Protein AF-A0A552DDY3-F1 (afdb_monomer_lite)

Organism: NCBI:txid2486256

Foldseek 3Di:
DKDWAWEAPADPDFDKDQQVVGHPIWIWIDDPNDIFIPVFWQWDSRFKIWGWDDDPPWIWIFIEGPARGPPRASIKGDDPPWIKGHHYPRDQWMDIVPDIDGDTHTYDHPPPPDPPPPPPPPDDDDDDDDDDDDDDDDDD

Structure (mmCIF, N/CA/C/O backbone):
data_AF-A0A552DDY3-F1
#
_entry.id   AF-A0A552DDY3-F1
#
loop_
_atom_site.group_PDB
_atom_site.id
_atom_site.type_symbol
_atom_site.label_atom_id
_atom_site.label_alt_id
_atom_site.label_comp_id
_atom_site.label_asym_id
_atom_site.label_entity_id
_atom_site.label_seq_id
_atom_site.pdbx_PDB_ins_code
_atom_site.Cartn_x
_atom_site.Cartn_y
_atom_site.Cartn_z
_atom_site.occupancy
_atom_site.B_iso_or_equiv
_atom_site.auth_seq_id
_atom_site.auth_comp_id
_atom_site.auth_asym_id
_atom_site.auth_atom_id
_atom_site.pdbx_PDB_model_num
ATOM 1 N N . MET A 1 1 ? -1.407 13.987 -10.206 1.00 71.56 1 MET A N 1
ATOM 2 C CA . MET A 1 1 ? -1.547 13.266 -8.923 1.00 71.56 1 MET A CA 1
ATOM 3 C C . MET A 1 1 ? -1.923 11.832 -9.246 1.00 71.56 1 MET A C 1
ATOM 5 O O . MET A 1 1 ? -2.709 11.654 -10.167 1.00 71.56 1 MET A O 1
ATOM 9 N N . GLY A 1 2 ? -1.322 10.839 -8.590 1.00 79.69 2 GLY A N 1
ATOM 10 C CA . GLY A 1 2 ? -1.796 9.454 -8.673 1.00 79.69 2 GLY A CA 1
ATOM 11 C C . GLY A 1 2 ? -3.022 9.249 -7.783 1.00 79.69 2 GLY A C 1
ATOM 12 O O . GLY A 1 2 ? -3.241 10.027 -6.854 1.00 79.69 2 GLY A O 1
ATOM 13 N N . THR A 1 3 ? -3.821 8.235 -8.082 1.00 83.94 3 THR A N 1
ATOM 14 C CA . THR A 1 3 ? -5.040 7.891 -7.338 1.00 83.94 3 THR A CA 1
ATOM 15 C C . THR A 1 3 ? -5.065 6.398 -7.067 1.00 83.94 3 THR A C 1
ATOM 17 O O . THR A 1 3 ? -4.542 5.618 -7.856 1.00 83.94 3 THR A O 1
ATOM 20 N N . GLY A 1 4 ? -5.665 5.976 -5.960 1.00 85.56 4 GLY A N 1
ATOM 21 C CA . GLY A 1 4 ? -5.734 4.560 -5.638 1.00 85.56 4 GLY A CA 1
ATOM 22 C C . GLY A 1 4 ? -6.595 4.250 -4.430 1.00 85.56 4 GLY A C 1
ATOM 23 O O . GLY A 1 4 ? -7.109 5.152 -3.770 1.00 85.56 4 GLY A O 1
ATOM 24 N N . THR A 1 5 ? -6.723 2.961 -4.162 1.00 87.69 5 THR A N 1
ATOM 25 C CA . THR A 1 5 ? -7.493 2.375 -3.072 1.00 87.69 5 THR A CA 1
ATOM 26 C C . THR A 1 5 ? -6.625 1.392 -2.301 1.00 87.69 5 THR A C 1
ATOM 28 O O . THR A 1 5 ? -5.780 0.700 -2.873 1.00 87.69 5 THR A O 1
ATOM 31 N N . PHE A 1 6 ? -6.862 1.318 -0.996 1.00 90.62 6 PHE A N 1
ATOM 32 C CA . PHE A 1 6 ? -6.376 0.239 -0.150 1.00 90.62 6 PHE A CA 1
ATOM 33 C C . PHE A 1 6 ? -7.541 -0.249 0.700 1.00 90.62 6 PHE A C 1
ATOM 35 O O . PHE A 1 6 ? -8.168 0.545 1.401 1.00 90.62 6 PHE A O 1
ATOM 42 N N . SER A 1 7 ? -7.848 -1.535 0.615 1.00 90.25 7 SER A N 1
ATOM 43 C CA . SER A 1 7 ? -8.946 -2.160 1.347 1.00 90.25 7 SER A CA 1
ATOM 44 C C . SER A 1 7 ? -8.468 -3.421 2.047 1.00 90.25 7 SER A C 1
ATOM 46 O O . SER A 1 7 ? -7.407 -3.944 1.718 1.00 90.25 7 SER A O 1
ATOM 48 N N . PHE A 1 8 ? -9.219 -3.854 3.049 1.00 92.50 8 PHE A N 1
ATOM 49 C CA . PHE A 1 8 ? -9.041 -5.095 3.794 1.00 92.50 8 PHE A CA 1
ATOM 50 C C . PHE A 1 8 ? -10.360 -5.397 4.512 1.00 92.50 8 PHE A C 1
ATOM 52 O O . PHE A 1 8 ? -11.186 -4.500 4.713 1.00 92.50 8 PHE A O 1
ATOM 59 N N . ASP A 1 9 ? -10.551 -6.648 4.911 1.00 89.56 9 ASP A N 1
ATOM 60 C CA . ASP A 1 9 ? -11.747 -7.067 5.630 1.00 89.56 9 ASP A CA 1
ATOM 61 C C . ASP A 1 9 ? -11.674 -6.701 7.117 1.00 89.56 9 ASP A C 1
ATOM 63 O O . ASP A 1 9 ? -10.644 -6.854 7.779 1.00 89.56 9 ASP A O 1
ATOM 67 N N . GLY A 1 10 ? -12.817 -6.269 7.657 1.00 87.12 10 GLY A N 1
ATOM 68 C CA . GLY A 1 10 ? -12.950 -5.848 9.051 1.00 87.12 10 GLY A CA 1
ATOM 69 C C . GLY A 1 10 ? -12.385 -4.452 9.329 1.00 87.12 10 GLY A C 1
ATOM 70 O O . GLY A 1 10 ? -12.021 -3.706 8.424 1.00 87.12 10 GLY A O 1
ATOM 71 N N . ASP A 1 11 ? -12.353 -4.077 10.608 1.00 85.94 11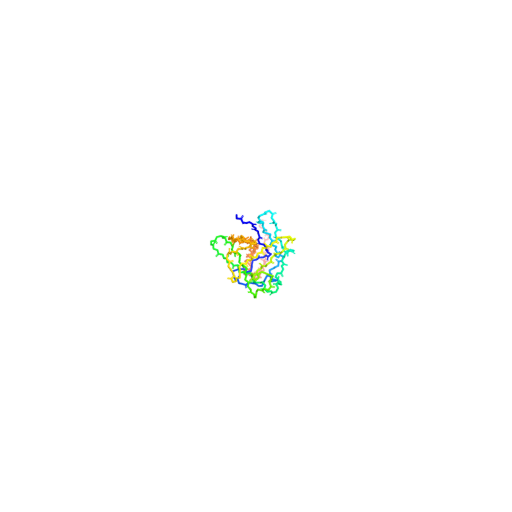 ASP A N 1
ATOM 72 C CA . ASP A 1 11 ? -11.696 -2.855 11.075 1.00 85.94 11 ASP A CA 1
ATOM 73 C C . ASP A 1 11 ? -10.824 -3.190 12.298 1.00 85.94 11 ASP A C 1
ATOM 75 O O . ASP A 1 11 ? -11.365 -3.468 13.372 1.00 85.94 11 ASP A O 1
ATOM 79 N N . PRO A 1 12 ? -9.485 -3.189 12.165 1.00 88.69 12 PRO A N 1
ATOM 80 C CA . PRO A 1 12 ? -8.582 -3.459 13.279 1.00 88.69 12 PRO A CA 1
ATOM 81 C C . PRO A 1 12 ? -8.413 -2.248 14.219 1.00 88.69 12 PRO A C 1
ATOM 83 O O . PRO A 1 12 ? -7.727 -2.349 15.235 1.00 88.69 12 PRO A O 1
ATOM 86 N N . GLY A 1 13 ? -9.019 -1.099 13.907 1.00 90.75 13 GLY A N 1
ATOM 87 C CA . GLY A 1 13 ? -8.895 0.148 14.655 1.00 90.75 13 GLY A CA 1
ATOM 88 C C . GLY A 1 13 ? -7.745 1.037 14.175 1.00 90.75 13 GLY A C 1
ATOM 89 O O . GLY A 1 13 ? -7.255 0.925 13.052 1.00 90.75 13 GLY A O 1
ATOM 90 N N . ASN A 1 14 ? -7.361 2.014 14.998 1.00 94.00 14 ASN A N 1
ATOM 91 C CA . ASN A 1 14 ? -6.151 2.813 14.774 1.00 94.00 14 ASN A CA 1
ATOM 92 C C . ASN A 1 14 ? -4.929 2.039 15.273 1.00 94.00 14 ASN A C 1
ATOM 94 O O . ASN A 1 14 ? -4.978 1.465 16.360 1.00 94.00 14 ASN A O 1
ATOM 98 N N . GLY A 1 15 ? -3.820 2.091 14.541 1.00 95.12 15 GLY A N 1
ATOM 99 C CA . GLY A 1 15 ? -2.577 1.453 14.965 1.00 95.12 15 GLY A CA 1
ATOM 100 C C . GL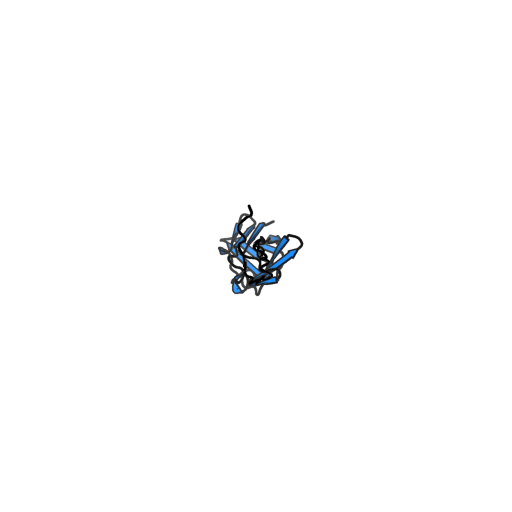Y A 1 15 ? -1.664 1.069 13.812 1.00 95.12 15 GLY A C 1
ATOM 101 O O . GLY A 1 15 ? -1.948 1.369 12.651 1.00 95.12 15 GLY A O 1
ATOM 102 N N . ASP A 1 16 ? -0.576 0.393 14.171 1.00 95.94 16 ASP A N 1
ATOM 103 C CA . ASP A 1 16 ? 0.385 -0.177 13.235 1.00 95.94 16 ASP A CA 1
ATOM 104 C C . ASP A 1 16 ? 0.183 -1.689 13.185 1.00 95.94 16 ASP A C 1
ATOM 106 O O . ASP A 1 16 ? 0.240 -2.371 14.209 1.00 95.94 16 ASP A O 1
ATOM 110 N N . PHE A 1 17 ? -0.031 -2.213 11.985 1.00 95.81 17 PHE A N 1
ATOM 111 C CA . PHE A 1 17 ? -0.336 -3.618 11.751 1.00 95.81 17 PHE A CA 1
ATOM 112 C C . PHE A 1 17 ? 0.639 -4.197 10.735 1.00 95.81 17 PHE A C 1
ATOM 114 O O . PHE A 1 17 ? 1.062 -3.508 9.807 1.00 95.81 17 PHE A O 1
ATOM 121 N N . ALA A 1 18 ? 0.985 -5.476 10.872 1.00 96.56 18 ALA A N 1
ATOM 122 C CA . ALA A 1 18 ? 1.654 -6.177 9.782 1.00 96.56 18 ALA A CA 1
ATOM 123 C C . ALA A 1 18 ? 0.698 -6.245 8.587 1.00 96.56 18 ALA A C 1
ATOM 125 O O . ALA A 1 18 ? -0.469 -6.595 8.777 1.00 96.56 18 ALA A O 1
ATOM 126 N N . LEU A 1 19 ? 1.168 -5.972 7.365 1.00 95.56 19 LEU A N 1
ATOM 127 C CA . LEU A 1 19 ? 0.313 -6.070 6.174 1.00 95.56 19 LEU A CA 1
ATOM 128 C C . LEU A 1 19 ? -0.338 -7.459 6.075 1.00 95.56 19 LEU A C 1
ATOM 130 O O . LEU A 1 19 ? -1.519 -7.579 5.774 1.00 95.56 19 LEU A O 1
ATOM 134 N N . THR A 1 20 ? 0.413 -8.501 6.430 1.00 96.06 20 THR A N 1
ATOM 135 C CA . THR A 1 20 ? -0.047 -9.896 6.443 1.00 96.06 20 THR A CA 1
ATOM 136 C C . THR A 1 20 ? -1.113 -10.211 7.495 1.00 96.06 20 THR A C 1
ATOM 138 O O . THR A 1 20 ? -1.737 -11.264 7.410 1.00 96.06 20 THR A O 1
ATOM 141 N N . SER A 1 21 ? -1.333 -9.335 8.482 1.00 96.06 21 SER A N 1
ATOM 142 C CA . SER A 1 21 ? -2.429 -9.476 9.453 1.00 96.06 21 SER A CA 1
ATOM 143 C C . SER A 1 21 ? -3.756 -8.894 8.963 1.00 96.06 21 SER A C 1
ATOM 145 O O . SER A 1 21 ? -4.791 -9.158 9.571 1.00 96.06 21 SER A O 1
ATOM 147 N N . LEU A 1 22 ? -3.743 -8.124 7.870 1.00 93.81 22 LEU A N 1
ATOM 148 C CA . LEU A 1 22 ? -4.945 -7.553 7.273 1.00 93.81 22 LEU A CA 1
ATOM 149 C C . LEU A 1 22 ? -5.553 -8.572 6.305 1.00 93.81 22 LEU A C 1
ATOM 151 O O . LEU A 1 22 ? -4.971 -8.897 5.270 1.00 93.81 22 LEU A O 1
ATOM 155 N N . ALA A 1 23 ? -6.717 -9.110 6.665 1.00 92.25 23 ALA A N 1
ATOM 156 C CA . ALA A 1 23 ? -7.395 -10.123 5.867 1.00 92.25 23 ALA A CA 1
ATOM 157 C C . ALA A 1 23 ? -7.844 -9.549 4.516 1.00 92.25 23 ALA A C 1
ATOM 159 O O . ALA A 1 23 ? -8.364 -8.436 4.460 1.00 92.25 23 ALA A O 1
ATOM 160 N N . ASN A 1 24 ? -7.649 -10.323 3.442 1.00 92.88 24 ASN A N 1
ATOM 161 C CA . ASN A 1 24 ? -8.064 -9.977 2.078 1.00 92.88 24 ASN A CA 1
ATOM 162 C C . ASN A 1 24 ? -7.675 -8.551 1.660 1.00 92.88 24 ASN A C 1
ATOM 164 O O . ASN A 1 24 ? -8.457 -7.856 1.014 1.00 92.88 24 ASN A O 1
ATOM 168 N N . PHE A 1 25 ? -6.477 -8.100 2.050 1.00 93.94 25 PHE A N 1
ATOM 169 C CA . PHE A 1 25 ? -6.042 -6.769 1.664 1.00 93.94 25 PHE A CA 1
ATOM 170 C C . PHE A 1 25 ? -5.924 -6.664 0.139 1.00 93.94 25 PHE A C 1
ATOM 172 O O . PHE A 1 25 ? -5.392 -7.559 -0.520 1.00 93.94 25 PHE A O 1
ATOM 179 N N . ASP A 1 26 ? -6.366 -5.543 -0.413 1.00 93.56 26 ASP A N 1
ATOM 180 C CA . ASP A 1 26 ? -6.261 -5.232 -1.834 1.00 93.56 26 ASP A CA 1
ATOM 181 C C . ASP A 1 26 ? -5.780 -3.796 -2.017 1.00 93.56 26 ASP A C 1
ATOM 183 O O . ASP A 1 26 ? -6.313 -2.851 -1.426 1.00 93.56 26 ASP A O 1
ATOM 187 N N . PHE A 1 27 ? -4.737 -3.652 -2.821 1.00 93.00 27 PHE A N 1
ATOM 188 C CA . PHE A 1 27 ? -4.128 -2.397 -3.200 1.00 93.00 27 PHE A CA 1
ATOM 189 C C . PHE A 1 27 ? -4.279 -2.203 -4.704 1.00 93.00 27 PHE A C 1
ATOM 191 O O . PHE A 1 27 ? -3.946 -3.083 -5.497 1.00 93.00 27 PHE A O 1
ATOM 198 N N . SER A 1 28 ? -4.684 -0.998 -5.093 1.00 92.69 28 SER A N 1
ATOM 199 C CA . SER A 1 28 ? -4.664 -0.553 -6.480 1.00 92.69 28 SER A CA 1
ATOM 200 C C . SER A 1 28 ? -4.281 0.915 -6.528 1.00 92.69 28 SER A C 1
ATOM 202 O O . SER A 1 28 ? -4.945 1.752 -5.923 1.00 92.69 28 SER A O 1
ATOM 204 N N . PHE A 1 29 ? -3.212 1.260 -7.240 1.00 92.31 29 PHE A N 1
ATOM 205 C CA . PHE A 1 29 ? -2.786 2.646 -7.403 1.00 92.31 29 PHE A CA 1
ATOM 206 C C . PHE A 1 29 ? -2.400 2.930 -8.844 1.00 92.31 29 PHE A C 1
ATOM 208 O O . PHE A 1 29 ? -1.560 2.251 -9.425 1.00 92.31 29 PHE A O 1
ATOM 215 N N . THR A 1 30 ? -2.999 3.965 -9.419 1.00 91.25 30 THR A N 1
ATOM 216 C CA . THR A 1 30 ? -2.775 4.385 -10.796 1.00 91.25 30 THR A CA 1
ATOM 217 C C . THR A 1 30 ? -1.988 5.687 -10.843 1.00 91.25 30 THR A C 1
ATOM 219 O O . THR A 1 30 ? -2.377 6.708 -10.270 1.00 91.25 30 THR A O 1
ATOM 222 N N . PHE A 1 31 ? -0.878 5.669 -11.577 1.00 89.75 31 PHE A N 1
ATOM 223 C CA . PHE A 1 31 ? -0.060 6.843 -11.848 1.00 89.75 31 PHE A CA 1
ATOM 224 C C . PHE A 1 31 ? 0.559 6.769 -13.246 1.00 89.75 31 PHE A C 1
ATOM 226 O O . PHE A 1 31 ? 1.117 5.751 -13.647 1.00 89.75 31 PHE A O 1
ATOM 233 N N . GLY A 1 32 ? 0.472 7.872 -13.996 1.00 87.12 32 GLY A N 1
ATOM 234 C CA . GLY A 1 32 ? 1.091 7.974 -15.322 1.00 87.12 32 GLY A CA 1
ATOM 235 C C . GLY A 1 32 ? 0.591 6.925 -16.322 1.00 87.12 32 GLY A C 1
ATOM 236 O O . GLY A 1 32 ? 1.371 6.472 -17.148 1.00 87.12 32 GLY A O 1
ATOM 237 N N . GLY A 1 33 ? -0.672 6.497 -16.209 1.00 89.31 33 GLY A N 1
ATOM 238 C CA . GLY A 1 33 ? -1.261 5.449 -17.053 1.00 89.31 33 GLY A CA 1
ATOM 239 C C . GLY A 1 33 ? -0.900 4.013 -16.656 1.00 89.31 33 GLY A C 1
ATOM 240 O O . GLY A 1 33 ? -1.377 3.087 -17.299 1.00 89.31 33 GLY A O 1
ATOM 241 N N . ASN A 1 34 ? -0.101 3.818 -15.601 1.00 92.25 34 ASN A N 1
ATOM 242 C CA . ASN A 1 34 ? 0.232 2.502 -15.056 1.00 92.25 34 ASN A CA 1
ATOM 243 C C . ASN A 1 34 ? -0.579 2.252 -13.788 1.00 92.25 34 ASN A C 1
ATOM 245 O O . ASN A 1 34 ? -0.644 3.134 -12.927 1.00 92.25 34 ASN A O 1
ATOM 249 N N . THR A 1 35 ? -1.144 1.056 -13.658 1.00 93.75 35 THR A N 1
ATOM 250 C CA . THR A 1 35 ? -1.828 0.601 -12.445 1.00 93.75 35 THR A CA 1
ATOM 251 C C . THR A 1 35 ? -0.964 -0.442 -11.753 1.00 93.75 35 THR A C 1
ATOM 253 O O . THR A 1 35 ? -0.562 -1.420 -12.373 1.00 93.75 35 THR A O 1
ATOM 256 N N . PHE A 1 36 ? -0.683 -0.208 -10.476 1.00 95.12 36 PHE A N 1
ATOM 257 C CA . PHE A 1 36 ? 0.068 -1.096 -9.599 1.00 95.12 36 PHE A CA 1
ATOM 258 C C . PHE A 1 36 ? -0.897 -1.765 -8.628 1.00 95.12 36 PHE A C 1
ATOM 260 O O . PHE A 1 36 ? -1.719 -1.086 -8.010 1.00 95.12 36 PHE A O 1
ATOM 267 N N . THR A 1 37 ? -0.780 -3.078 -8.493 1.00 95.94 37 THR A N 1
ATOM 268 C CA . THR A 1 37 ? -1.651 -3.935 -7.686 1.00 95.94 37 THR A CA 1
ATOM 269 C C . THR A 1 37 ? -0.843 -4.773 -6.699 1.00 95.94 37 THR A C 1
ATOM 271 O O . THR A 1 37 ? 0.389 -4.725 -6.692 1.00 95.94 37 THR A O 1
ATOM 274 N N . ASN A 1 38 ? -1.517 -5.602 -5.896 1.00 95.62 38 ASN A N 1
ATOM 275 C CA . ASN A 1 38 ? -0.856 -6.589 -5.036 1.00 95.62 38 ASN A CA 1
ATOM 276 C C . ASN A 1 38 ? 0.147 -7.477 -5.789 1.00 95.62 38 ASN A C 1
ATOM 278 O O . ASN A 1 38 ? 1.174 -7.850 -5.227 1.00 95.62 38 ASN A O 1
ATOM 282 N N . ALA A 1 39 ? -0.141 -7.809 -7.052 1.00 96.25 39 ALA A N 1
ATOM 283 C CA . ALA A 1 39 ? 0.717 -8.664 -7.869 1.00 96.25 39 ALA A CA 1
ATOM 284 C C . ALA A 1 39 ? 2.062 -8.005 -8.216 1.00 96.25 39 ALA A C 1
ATOM 286 O O . ALA A 1 39 ? 3.030 -8.705 -8.498 1.00 96.25 39 ALA A O 1
ATOM 287 N N . ASP A 1 40 ? 2.123 -6.674 -8.176 1.00 96.56 40 ASP A N 1
ATOM 288 C CA . ASP A 1 40 ? 3.319 -5.909 -8.512 1.00 96.56 40 ASP A CA 1
ATOM 289 C C . ASP A 1 40 ? 4.211 -5.661 -7.283 1.00 96.56 40 ASP A C 1
ATOM 291 O O . ASP A 1 40 ? 5.293 -5.098 -7.433 1.00 96.56 40 ASP A O 1
ATOM 295 N N . ILE A 1 41 ? 3.788 -6.051 -6.070 1.00 95.44 41 ILE A N 1
ATOM 296 C CA . ILE A 1 41 ? 4.558 -5.839 -4.836 1.00 95.44 41 ILE A CA 1
ATOM 297 C C . ILE A 1 41 ? 5.857 -6.653 -4.879 1.00 95.44 41 ILE A C 1
ATOM 299 O O . ILE A 1 41 ? 5.856 -7.872 -5.029 1.00 95.44 41 ILE A O 1
ATOM 303 N N . THR A 1 42 ? 6.975 -5.966 -4.661 1.00 95.56 42 THR A N 1
ATOM 304 C CA . THR A 1 42 ? 8.322 -6.558 -4.612 1.00 95.56 42 THR A CA 1
ATOM 305 C C . THR A 1 42 ? 8.942 -6.533 -3.218 1.00 95.56 42 THR A C 1
ATOM 307 O O . THR A 1 42 ? 9.822 -7.342 -2.927 1.00 95.56 42 THR A O 1
ATOM 310 N N . THR A 1 43 ? 8.482 -5.651 -2.325 1.00 95.94 43 THR A N 1
ATOM 311 C CA . THR A 1 43 ? 8.873 -5.715 -0.910 1.00 95.94 43 THR A CA 1
ATOM 312 C C . THR A 1 43 ? 8.313 -6.997 -0.282 1.00 95.94 43 THR A C 1
ATOM 314 O O . THR A 1 43 ? 7.110 -7.238 -0.397 1.00 95.94 43 THR A O 1
ATOM 317 N N . PRO A 1 44 ? 9.122 -7.810 0.426 1.00 95.25 44 PRO A N 1
ATOM 318 C CA . PRO A 1 44 ? 8.609 -8.970 1.150 1.00 95.25 44 PRO A CA 1
ATOM 319 C C . PRO A 1 44 ? 7.468 -8.570 2.091 1.00 95.25 44 PRO A C 1
ATOM 321 O O . PRO A 1 44 ? 7.652 -7.693 2.932 1.00 95.25 44 PRO A O 1
ATOM 324 N N . LEU A 1 45 ? 6.304 -9.221 1.982 1.00 95.00 45 LEU A N 1
ATOM 325 C CA . LEU A 1 45 ? 5.101 -8.809 2.727 1.00 95.00 45 LEU A CA 1
ATOM 326 C C . LEU A 1 45 ? 5.313 -8.787 4.248 1.00 95.00 45 LEU A C 1
ATOM 328 O O . LEU A 1 45 ? 4.757 -7.937 4.936 1.00 95.00 45 LEU A O 1
ATOM 332 N N . ALA A 1 46 ? 6.161 -9.681 4.765 1.00 94.56 46 ALA A N 1
ATOM 333 C CA . ALA A 1 46 ? 6.524 -9.743 6.180 1.00 94.56 46 ALA A CA 1
ATOM 334 C C . ALA A 1 46 ? 7.279 -8.497 6.688 1.00 94.56 46 ALA A C 1
ATOM 336 O O . ALA A 1 46 ? 7.335 -8.269 7.893 1.00 94.56 46 ALA A O 1
ATOM 337 N N . ASN A 1 47 ? 7.842 -7.689 5.787 1.00 94.75 47 ASN A N 1
ATOM 338 C CA . ASN A 1 47 ? 8.585 -6.478 6.132 1.00 94.75 47 ASN A CA 1
ATOM 339 C C . ASN A 1 47 ? 7.714 -5.215 6.097 1.00 94.75 47 ASN A C 1
ATOM 341 O O . ASN A 1 47 ? 8.199 -4.140 6.454 1.00 94.75 47 ASN A O 1
ATOM 345 N N . ILE A 1 48 ? 6.459 -5.324 5.649 1.00 96.00 48 ILE A N 1
ATOM 346 C CA . ILE A 1 48 ? 5.572 -4.182 5.436 1.00 96.00 48 ILE A CA 1
ATOM 347 C C . ILE A 1 48 ? 4.669 -4.005 6.655 1.00 96.00 48 ILE A C 1
ATOM 349 O O . ILE A 1 48 ? 3.931 -4.915 7.046 1.00 96.00 48 ILE A O 1
ATOM 353 N N . LEU A 1 49 ? 4.693 -2.799 7.219 1.00 95.69 49 LEU A N 1
ATOM 354 C CA . LEU A 1 49 ? 3.711 -2.351 8.200 1.00 95.69 49 LEU A CA 1
ATOM 355 C C . LEU A 1 49 ? 2.719 -1.388 7.552 1.00 95.69 49 LEU A C 1
ATOM 357 O O . LEU A 1 49 ? 3.068 -0.620 6.656 1.00 95.69 49 LEU A O 1
ATOM 361 N N . VAL A 1 50 ? 1.496 -1.391 8.060 1.00 94.50 50 VAL A N 1
ATOM 362 C CA . VAL A 1 50 ? 0.425 -0.479 7.679 1.00 94.50 50 VAL A CA 1
ATOM 363 C C . VAL A 1 50 ? 0.012 0.299 8.916 1.00 94.50 50 VAL A C 1
ATOM 365 O O . VAL A 1 50 ? -0.415 -0.291 9.905 1.00 94.50 50 VAL A O 1
ATOM 368 N N . ARG A 1 51 ? 0.132 1.623 8.858 1.00 94.00 51 ARG A N 1
ATOM 369 C CA . ARG A 1 51 ? -0.438 2.522 9.855 1.00 94.00 51 ARG A CA 1
ATOM 370 C C . ARG A 1 51 ? -1.814 2.949 9.397 1.00 94.00 51 ARG A C 1
ATOM 372 O O . ARG A 1 51 ? -1.951 3.536 8.322 1.00 94.00 51 ARG A O 1
ATOM 379 N N . ILE A 1 52 ? -2.797 2.682 10.241 1.00 93.19 52 ILE A N 1
ATOM 380 C CA . ILE A 1 52 ? -4.174 3.113 10.058 1.00 93.19 52 ILE A CA 1
ATOM 381 C C . ILE A 1 52 ? -4.459 4.182 11.108 1.00 93.19 52 ILE A C 1
ATOM 383 O O . ILE A 1 52 ? -4.280 3.960 12.308 1.00 93.19 52 ILE A O 1
ATOM 387 N N . SER A 1 53 ? -4.896 5.353 10.658 1.00 91.88 53 SER A N 1
ATOM 388 C CA . SER A 1 53 ? -5.332 6.441 11.530 1.00 91.88 53 SER A CA 1
ATOM 389 C C . SER A 1 53 ? -6.675 7.004 11.071 1.00 91.88 53 SER A C 1
ATOM 391 O O . SER A 1 53 ? -7.063 6.874 9.911 1.00 91.88 53 SER A O 1
ATOM 393 N N . THR A 1 54 ? -7.412 7.607 11.998 1.00 89.81 54 THR A N 1
ATOM 394 C CA . THR A 1 54 ? -8.702 8.250 11.727 1.00 89.81 54 THR A CA 1
ATOM 395 C C . THR A 1 54 ? -8.590 9.730 12.040 1.00 89.81 54 THR A C 1
ATOM 397 O O . THR A 1 54 ? -8.128 10.095 13.122 1.00 89.81 54 THR A O 1
ATOM 400 N N . SER A 1 55 ? -9.043 10.578 11.120 1.00 84.88 55 SER A N 1
ATOM 401 C CA . SER A 1 55 ? -9.215 12.011 11.355 1.00 84.88 55 SER A CA 1
ATOM 402 C C . SER A 1 55 ? -10.593 12.431 10.858 1.00 84.88 55 SER A C 1
ATOM 404 O O . SER A 1 55 ? -10.867 12.403 9.661 1.00 84.88 55 SER A O 1
ATOM 406 N N . GLY A 1 56 ? -11.474 12.813 11.785 1.00 85.81 56 GLY A N 1
ATOM 407 C CA . GLY A 1 56 ? -12.886 13.032 11.471 1.00 85.81 56 GLY A CA 1
ATOM 408 C C . GLY A 1 56 ? -13.556 11.733 11.014 1.00 85.81 56 GLY A C 1
ATOM 409 O O . GLY A 1 56 ? -13.461 10.719 11.702 1.00 85.81 56 GLY A O 1
ATOM 410 N N . SER A 1 57 ? -14.221 11.773 9.859 1.00 81.06 57 SER A N 1
ATOM 411 C CA . SER A 1 57 ? -14.818 10.604 9.197 1.00 81.06 57 SER A CA 1
ATOM 412 C C . SER A 1 57 ? -13.833 9.810 8.338 1.00 81.06 57 SER A C 1
ATOM 414 O O . SER A 1 57 ? -14.169 8.717 7.885 1.00 81.06 57 SER A O 1
ATOM 416 N N . ASP A 1 58 ? -12.641 10.353 8.088 1.00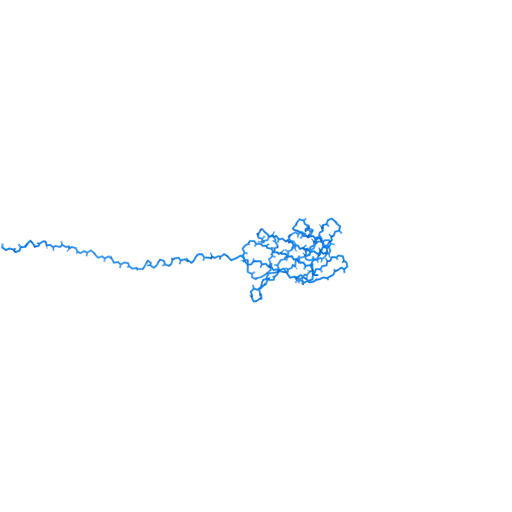 81.31 58 ASP A N 1
ATOM 417 C CA . ASP A 1 58 ? -11.725 9.812 7.093 1.00 81.31 58 ASP A CA 1
ATOM 418 C C . ASP A 1 58 ? -10.717 8.859 7.731 1.00 81.31 58 ASP A C 1
ATOM 420 O O . ASP A 1 58 ? -10.153 9.129 8.800 1.00 81.31 58 ASP A O 1
ATOM 424 N N . ARG A 1 59 ? -10.455 7.747 7.038 1.00 84.75 59 ARG A N 1
ATOM 425 C CA . ARG A 1 59 ? -9.396 6.800 7.391 1.00 84.75 59 ARG A CA 1
ATOM 426 C C . ARG A 1 59 ? -8.193 7.013 6.494 1.00 84.75 59 ARG A C 1
ATOM 428 O O . ARG A 1 59 ? -8.326 7.114 5.279 1.00 84.75 59 ARG A O 1
ATOM 435 N N . PHE A 1 60 ? -7.023 7.046 7.108 1.00 88.06 60 PHE A N 1
ATOM 436 C CA . PHE A 1 60 ? -5.746 7.267 6.454 1.00 88.06 60 PHE A CA 1
ATOM 437 C C . PHE A 1 60 ? -4.905 6.009 6.574 1.00 88.06 60 PHE A C 1
ATOM 439 O O . PHE A 1 60 ? -4.794 5.423 7.651 1.00 88.06 60 PHE A O 1
ATOM 446 N N . VAL A 1 61 ? -4.297 5.629 5.456 1.00 90.69 61 VAL A N 1
ATOM 447 C CA . VAL A 1 61 ? -3.416 4.472 5.355 1.00 90.69 61 VAL A CA 1
ATOM 448 C C . VAL A 1 61 ? -2.037 4.928 4.912 1.00 90.69 61 VAL A C 1
ATOM 450 O O . VAL A 1 61 ? -1.876 5.529 3.845 1.00 90.69 61 VAL A O 1
ATOM 453 N N . ASN A 1 62 ? -1.030 4.600 5.715 1.00 92.06 62 ASN A N 1
ATOM 454 C CA . ASN A 1 62 ? 0.371 4.831 5.391 1.00 92.06 62 ASN A CA 1
ATOM 455 C C . ASN A 1 62 ? 1.183 3.549 5.542 1.00 92.06 62 ASN A C 1
ATOM 457 O O . ASN A 1 62 ? 0.893 2.715 6.394 1.00 92.06 62 ASN A O 1
ATOM 461 N N . PHE A 1 63 ? 2.229 3.414 4.733 1.00 93.19 63 PHE A N 1
ATOM 462 C CA . PHE A 1 63 ? 3.069 2.221 4.717 1.00 93.19 63 PHE A CA 1
ATOM 463 C C . PHE A 1 63 ? 4.405 2.488 5.414 1.00 93.19 63 PHE A C 1
ATOM 465 O O . PHE A 1 63 ? 5.036 3.527 5.215 1.00 93.19 63 PHE A O 1
ATOM 472 N N . GLY A 1 64 ? 4.839 1.542 6.238 1.00 92.94 64 GLY A N 1
ATOM 473 C CA . GLY A 1 64 ? 6.096 1.569 6.981 1.00 92.94 64 GLY A CA 1
ATOM 474 C C . GLY A 1 64 ? 6.736 0.183 7.029 1.00 92.94 64 GLY A C 1
ATOM 475 O O . GLY A 1 64 ? 6.477 -0.659 6.172 1.00 92.94 64 GLY A O 1
ATOM 476 N N . GLY A 1 65 ? 7.557 -0.057 8.051 1.00 89.06 65 GLY A N 1
ATOM 477 C CA . GLY A 1 65 ? 8.186 -1.354 8.303 1.00 89.06 65 GLY A CA 1
ATOM 478 C C . GLY A 1 65 ? 9.701 -1.354 8.126 1.00 89.06 65 GLY A C 1
ATOM 479 O O . GLY A 1 65 ? 10.342 -0.304 8.106 1.00 89.06 65 GLY A O 1
ATOM 480 N N . THR A 1 66 ? 10.285 -2.546 8.033 1.00 85.38 66 THR A N 1
ATOM 481 C CA . THR A 1 66 ? 11.746 -2.748 8.040 1.00 85.38 66 THR A CA 1
ATOM 482 C C . THR A 1 66 ? 12.399 -2.534 6.679 1.00 85.38 66 THR A C 1
ATOM 484 O O . THR A 1 66 ? 13.626 -2.593 6.582 1.00 85.38 66 THR A O 1
ATOM 487 N N . ARG A 1 67 ? 11.599 -2.198 5.653 1.00 83.94 67 ARG A N 1
ATOM 488 C CA . ARG A 1 67 ? 12.030 -2.015 4.256 1.00 83.94 67 ARG A CA 1
ATOM 489 C C . ARG A 1 67 ? 12.470 -3.363 3.658 1.00 83.94 67 ARG A C 1
ATOM 491 O O . ARG A 1 67 ? 12.353 -4.411 4.291 1.00 83.94 67 ARG A O 1
ATOM 498 N N . GLY A 1 68 ? 12.935 -3.370 2.412 1.00 75.31 68 GLY A N 1
ATOM 499 C CA . GLY A 1 68 ? 13.459 -4.591 1.773 1.00 75.31 68 GLY A CA 1
ATOM 500 C C . GLY A 1 68 ? 13.022 -4.819 0.330 1.00 75.31 68 GLY A C 1
ATOM 501 O O . GLY A 1 68 ? 13.406 -5.827 -0.251 1.00 75.31 68 GLY A O 1
ATOM 502 N N . GLY A 1 69 ? 12.240 -3.905 -0.245 1.00 78.50 69 GLY A N 1
ATOM 503 C CA . GLY A 1 69 ? 12.022 -3.861 -1.686 1.00 78.50 69 GLY A CA 1
ATOM 504 C C . GLY A 1 69 ? 13.184 -3.196 -2.430 1.00 78.50 69 GLY A C 1
ATOM 505 O O . GLY A 1 69 ? 14.112 -2.638 -1.832 1.00 78.50 69 GLY A O 1
ATOM 506 N N . SER A 1 70 ? 13.130 -3.263 -3.760 1.00 85.88 70 SER A N 1
ATOM 507 C CA . SER A 1 70 ? 14.210 -2.844 -4.661 1.00 85.88 70 SER A CA 1
ATOM 508 C C . SER A 1 70 ? 14.521 -1.342 -4.653 1.00 85.88 70 SER A C 1
ATOM 510 O O . SER A 1 70 ? 15.563 -0.943 -5.170 1.00 85.88 70 SER A O 1
ATOM 512 N N . PHE A 1 71 ? 13.651 -0.503 -4.083 1.00 90.44 71 PHE A N 1
ATOM 513 C CA . PHE A 1 71 ? 13.776 0.958 -4.113 1.00 90.44 71 PHE A CA 1
ATOM 514 C C . PHE A 1 71 ? 13.938 1.585 -2.722 1.00 90.44 71 PHE A C 1
ATOM 516 O O . PHE A 1 71 ? 14.040 2.808 -2.604 1.00 90.44 71 PHE A O 1
ATOM 523 N N . GLY A 1 72 ? 14.017 0.771 -1.663 1.00 86.88 72 GLY A N 1
ATOM 524 C CA . GLY A 1 72 ? 14.275 1.238 -0.296 1.00 86.88 72 GLY A CA 1
ATOM 525 C C . GLY A 1 72 ? 13.094 1.967 0.356 1.00 86.88 72 GLY A C 1
ATOM 526 O O . GLY A 1 72 ? 13.272 2.618 1.400 1.00 86.88 72 GLY A O 1
ATOM 527 N N . GLY A 1 73 ? 11.911 1.867 -0.253 1.00 91.19 73 GLY A N 1
ATOM 528 C CA . GLY A 1 73 ? 10.648 2.316 0.311 1.00 91.19 73 GLY A CA 1
ATOM 529 C C . GLY A 1 73 ? 10.106 1.373 1.384 1.00 91.19 73 GLY A C 1
ATOM 530 O O . GLY A 1 73 ? 10.689 0.329 1.689 1.00 91.19 73 GLY A O 1
ATOM 531 N N . SER A 1 74 ? 8.981 1.765 1.979 1.00 93.25 74 SER A N 1
ATOM 532 C CA . SER A 1 74 ? 8.195 0.903 2.874 1.00 93.25 74 SER A CA 1
ATOM 533 C C . SER A 1 74 ? 7.485 -0.209 2.105 1.00 93.25 74 SER A C 1
ATOM 535 O O . SER A 1 74 ? 7.439 -1.348 2.556 1.00 93.25 74 SER A O 1
ATOM 537 N N . ILE A 1 75 ? 6.991 0.113 0.912 1.00 94.25 75 ILE A N 1
ATOM 538 C CA . ILE A 1 75 ? 6.404 -0.822 -0.041 1.00 94.25 75 ILE A CA 1
ATOM 539 C C . ILE A 1 75 ? 6.782 -0.385 -1.459 1.00 94.25 75 ILE A C 1
ATOM 541 O O . ILE A 1 75 ? 6.623 0.781 -1.832 1.00 94.25 75 ILE A O 1
ATOM 545 N N . ASP A 1 76 ? 7.314 -1.336 -2.220 1.00 95.38 76 ASP A N 1
ATOM 546 C CA . ASP A 1 76 ? 7.857 -1.155 -3.559 1.00 95.38 76 ASP A CA 1
ATOM 547 C C . ASP A 1 76 ? 7.091 -2.030 -4.548 1.00 95.38 76 ASP A C 1
ATOM 549 O O . ASP A 1 76 ? 6.837 -3.204 -4.274 1.00 95.38 76 ASP A O 1
ATOM 553 N N . PHE A 1 77 ? 6.785 -1.478 -5.717 1.00 95.56 77 PHE A N 1
ATOM 554 C CA . PHE A 1 77 ? 6.066 -2.136 -6.796 1.00 95.56 77 PHE A CA 1
ATOM 555 C C . PHE A 1 77 ? 6.854 -2.065 -8.104 1.00 95.56 77 PHE A C 1
ATOM 557 O O . PHE A 1 77 ? 7.456 -1.032 -8.423 1.00 95.56 77 PHE A O 1
ATOM 564 N N . VAL A 1 78 ? 6.795 -3.138 -8.888 1.00 95.19 78 VAL A N 1
ATOM 565 C CA . VAL A 1 78 ? 7.347 -3.212 -10.244 1.00 95.19 78 VAL A CA 1
ATOM 566 C C . VAL A 1 78 ? 6.309 -3.841 -11.164 1.00 95.19 78 VAL A C 1
ATOM 568 O O . VAL A 1 78 ? 5.960 -5.003 -10.992 1.00 95.19 78 VAL A O 1
ATOM 571 N N . ASN A 1 79 ? 5.867 -3.082 -12.166 1.00 92.19 79 ASN A N 1
ATOM 572 C CA . ASN A 1 79 ? 4.998 -3.564 -13.235 1.00 92.19 79 ASN A CA 1
ATOM 573 C C . ASN A 1 79 ? 5.711 -3.367 -14.573 1.00 92.19 79 ASN A C 1
ATOM 575 O O . ASN A 1 79 ? 5.881 -2.228 -15.011 1.00 92.19 79 ASN A O 1
ATOM 579 N N . ALA A 1 80 ? 6.130 -4.459 -15.216 1.00 86.62 80 ALA A N 1
ATOM 580 C CA . ALA A 1 80 ? 6.872 -4.442 -16.478 1.00 86.62 80 ALA A CA 1
ATOM 581 C C . ALA A 1 80 ? 8.041 -3.427 -16.476 1.00 86.62 80 ALA A C 1
ATOM 583 O O . ALA A 1 80 ? 9.104 -3.718 -15.932 1.00 86.62 80 ALA A O 1
ATOM 584 N N . SER A 1 81 ? 7.841 -2.239 -17.059 1.00 85.25 81 SER A N 1
ATOM 585 C CA . SER A 1 81 ? 8.850 -1.170 -17.181 1.00 85.25 81 SER A CA 1
ATOM 586 C C . SER A 1 81 ? 8.676 -0.014 -16.185 1.00 85.25 81 SER A C 1
ATOM 588 O O . SER A 1 81 ? 9.442 0.949 -16.222 1.00 85.25 81 SER A O 1
ATOM 590 N N . SER A 1 82 ? 7.669 -0.077 -15.318 1.00 92.19 82 SER A N 1
ATOM 591 C CA . SER A 1 82 ? 7.291 0.993 -14.399 1.00 92.19 82 SER A CA 1
ATOM 592 C C . SER A 1 82 ? 7.542 0.577 -12.953 1.00 92.19 82 SER A C 1
ATOM 594 O O . SER A 1 82 ? 7.292 -0.562 -12.563 1.00 92.19 82 SER A O 1
ATOM 596 N N . SER A 1 83 ? 8.010 1.520 -12.136 1.00 94.38 83 SER A N 1
ATOM 597 C CA . SER A 1 83 ? 8.189 1.322 -10.698 1.00 94.38 83 SER A CA 1
ATOM 598 C C . SER A 1 83 ? 7.393 2.333 -9.894 1.00 94.38 83 SER A C 1
ATOM 600 O O . SER A 1 83 ? 7.184 3.470 -10.325 1.00 94.38 83 SER A O 1
ATOM 602 N N . LEU A 1 84 ? 6.968 1.919 -8.709 1.00 94.75 84 LEU A N 1
ATOM 603 C CA . LEU A 1 84 ? 6.332 2.768 -7.717 1.00 94.75 84 LEU A CA 1
ATOM 604 C C . LEU A 1 84 ? 6.893 2.399 -6.351 1.00 94.75 84 LEU A C 1
ATOM 606 O O . LEU A 1 84 ? 7.056 1.229 -6.039 1.00 94.75 84 LEU A O 1
ATOM 610 N N . SER A 1 85 ? 7.185 3.389 -5.526 1.00 94.06 85 SER A N 1
ATOM 611 C CA . SER A 1 85 ? 7.670 3.155 -4.172 1.00 94.06 85 SER A CA 1
ATOM 612 C C . SER A 1 85 ? 7.113 4.198 -3.227 1.00 94.06 85 SER A C 1
ATOM 614 O O . SER A 1 85 ? 7.012 5.379 -3.573 1.00 94.06 85 SER A O 1
ATOM 616 N N . PHE A 1 86 ? 6.736 3.762 -2.034 1.00 92.19 86 PHE A N 1
ATOM 617 C CA . PHE A 1 86 ? 6.255 4.632 -0.973 1.00 92.19 86 PHE A CA 1
ATOM 618 C C . PHE A 1 86 ? 7.373 4.905 0.015 1.00 92.19 86 PHE A C 1
ATOM 620 O O . PHE A 1 86 ? 8.189 4.038 0.326 1.00 92.19 86 PHE A O 1
ATOM 627 N N . GLN A 1 87 ? 7.418 6.136 0.514 1.00 89.12 87 GLN A N 1
ATOM 628 C CA . GLN A 1 87 ? 8.425 6.527 1.486 1.00 89.12 87 GLN A CA 1
ATOM 629 C C . GLN A 1 87 ? 8.467 5.581 2.691 1.00 89.12 87 GLN A C 1
ATOM 631 O O . GLN A 1 87 ? 7.424 5.077 3.113 1.00 89.12 87 GLN A O 1
ATOM 636 N N . PRO A 1 88 ? 9.653 5.385 3.286 1.00 85.62 88 PRO A N 1
ATOM 637 C CA . PRO A 1 88 ? 9.758 4.698 4.566 1.00 85.62 88 PRO A CA 1
ATOM 638 C C . PRO A 1 88 ? 9.017 5.464 5.679 1.00 85.62 88 PRO A C 1
ATOM 640 O O . PRO A 1 88 ? 8.560 6.595 5.488 1.00 85.62 88 PRO A O 1
ATOM 643 N N . ASP A 1 89 ? 8.935 4.835 6.853 1.00 88.31 89 ASP A N 1
ATOM 644 C CA . ASP A 1 89 ? 8.519 5.470 8.111 1.00 88.31 89 ASP A CA 1
ATOM 645 C C . ASP A 1 89 ? 7.120 6.108 8.080 1.00 88.31 89 ASP A C 1
ATOM 647 O O . ASP A 1 89 ? 6.884 7.153 8.686 1.00 88.31 89 ASP A O 1
ATOM 651 N N . PHE A 1 90 ? 6.172 5.474 7.377 1.00 91.12 90 PHE A N 1
ATOM 652 C CA . PHE A 1 90 ? 4.787 5.948 7.249 1.00 91.12 90 PHE A CA 1
ATOM 653 C C . PHE A 1 90 ? 4.668 7.313 6.552 1.00 91.12 90 PHE A C 1
ATOM 655 O O . PHE A 1 90 ? 3.708 8.055 6.763 1.00 91.12 90 PHE A O 1
ATOM 662 N N . GLY A 1 91 ? 5.638 7.655 5.698 1.00 87.88 91 GLY A N 1
ATOM 663 C CA . GLY A 1 91 ? 5.643 8.905 4.948 1.00 87.88 91 GLY A CA 1
ATOM 664 C C . GLY A 1 91 ? 4.541 8.991 3.882 1.00 87.88 91 GLY A C 1
ATOM 665 O O . GLY A 1 91 ? 4.196 8.021 3.216 1.00 87.88 91 GLY A O 1
ATOM 666 N N . LEU A 1 92 ? 4.048 10.209 3.639 1.00 86.44 92 LEU A N 1
ATOM 667 C CA . LEU A 1 92 ? 2.915 10.478 2.736 1.00 86.44 92 LEU A CA 1
ATOM 668 C C . LEU A 1 92 ? 3.267 10.551 1.243 1.00 86.44 92 LEU A C 1
ATOM 670 O O . LEU A 1 92 ? 2.425 10.931 0.438 1.00 86.44 92 LEU A O 1
ATOM 674 N N . ARG A 1 93 ? 4.509 10.263 0.846 1.00 90.00 93 ARG A N 1
ATOM 675 C CA . ARG A 1 93 ? 4.948 10.454 -0.553 1.00 90.00 93 ARG A CA 1
ATOM 676 C C . ARG A 1 93 ? 5.132 9.108 -1.214 1.00 90.00 93 ARG A C 1
ATOM 678 O O . ARG A 1 93 ? 5.591 8.158 -0.586 1.00 90.00 93 ARG A O 1
ATOM 685 N N . TYR A 1 94 ? 4.841 9.088 -2.498 1.00 92.00 94 TYR A N 1
ATOM 686 C CA . TYR A 1 94 ? 5.243 8.032 -3.400 1.00 92.00 94 TYR A CA 1
ATOM 687 C C . TYR A 1 94 ? 6.220 8.588 -4.434 1.00 92.00 94 TYR A C 1
ATOM 689 O O . TYR A 1 94 ? 6.315 9.805 -4.657 1.00 92.00 94 TYR A O 1
ATOM 697 N N . PHE A 1 95 ? 6.937 7.689 -5.089 1.00 90.88 95 PHE A N 1
ATOM 698 C CA . PHE A 1 95 ? 7.819 8.013 -6.186 1.00 90.88 95 PHE A CA 1
ATOM 699 C C . PHE A 1 95 ? 7.791 6.973 -7.292 1.00 90.88 95 PHE A C 1
ATOM 701 O O . PHE A 1 95 ? 7.624 5.788 -7.036 1.00 90.88 95 PHE A O 1
ATOM 708 N N . SER A 1 96 ? 7.952 7.442 -8.527 1.00 91.00 96 SER A N 1
ATOM 709 C CA . SER A 1 96 ? 7.996 6.620 -9.735 1.00 91.00 96 SER A CA 1
ATOM 710 C C . SER A 1 96 ? 8.992 7.259 -10.701 1.00 91.00 96 SER A C 1
ATOM 712 O O . SER A 1 96 ? 8.784 8.384 -11.165 1.00 91.00 96 SER A O 1
ATOM 714 N N . GLY A 1 97 ? 10.144 6.613 -10.902 1.00 85.75 97 GLY A N 1
ATOM 715 C CA . GLY A 1 97 ? 11.295 7.228 -11.572 1.00 85.75 97 GLY A CA 1
ATOM 716 C C . GLY A 1 97 ? 11.703 8.563 -10.927 1.00 85.75 97 GLY A C 1
ATOM 717 O O . GLY A 1 97 ? 11.925 8.649 -9.714 1.00 85.75 97 GLY A O 1
ATOM 718 N N . SER A 1 98 ? 11.770 9.627 -11.731 1.00 86.06 98 SER A N 1
ATOM 719 C CA . SER A 1 98 ? 12.071 10.992 -11.265 1.00 86.06 98 SER A CA 1
ATOM 720 C C . SER A 1 98 ? 10.875 11.707 -10.623 1.00 86.06 98 SER A C 1
ATOM 722 O O . SER A 1 98 ? 11.050 12.750 -9.996 1.00 86.06 98 SER A O 1
ATOM 724 N N . PHE A 1 99 ? 9.659 11.169 -10.746 1.00 89.12 99 PHE A N 1
ATOM 725 C CA . PHE A 1 99 ? 8.464 11.803 -10.198 1.00 89.12 99 PHE A CA 1
ATOM 726 C C . PHE A 1 99 ? 8.309 11.522 -8.703 1.00 89.12 99 PHE A C 1
ATOM 728 O O . PHE A 1 99 ? 8.680 10.458 -8.198 1.00 89.12 99 PHE A O 1
ATOM 735 N N . ARG A 1 100 ? 7.744 12.499 -7.993 1.00 90.12 100 ARG A N 1
ATOM 736 C CA . ARG A 1 100 ? 7.371 12.443 -6.575 1.00 90.12 100 ARG A CA 1
ATOM 737 C C . ARG A 1 100 ? 5.957 13.002 -6.436 1.00 90.12 100 ARG A C 1
ATOM 739 O O . ARG A 1 100 ? 5.638 14.004 -7.070 1.00 90.12 100 ARG A O 1
ATOM 746 N N . GLY A 1 101 ? 5.123 12.377 -5.617 1.00 87.19 101 GLY A N 1
ATOM 747 C CA . GLY A 1 101 ? 3.766 12.850 -5.340 1.00 87.19 101 GLY A CA 1
ATOM 748 C C . GLY A 1 101 ? 3.304 12.445 -3.950 1.00 87.19 101 GLY A C 1
ATOM 749 O O . GLY A 1 101 ? 3.997 11.692 -3.272 1.00 87.19 101 GLY A O 1
ATOM 750 N N . ASN A 1 102 ? 2.148 12.952 -3.522 1.00 85.81 102 ASN A N 1
ATOM 751 C CA . ASN A 1 102 ? 1.548 12.572 -2.246 1.00 85.81 102 ASN A CA 1
ATOM 752 C C . ASN A 1 102 ? 0.518 11.462 -2.451 1.00 85.81 102 ASN A C 1
ATOM 754 O O . ASN A 1 102 ? -0.271 11.514 -3.392 1.00 85.81 102 ASN A O 1
ATOM 758 N N . TYR A 1 103 ? 0.528 10.487 -1.554 1.00 80.19 103 TYR A N 1
ATOM 759 C CA . TYR A 1 103 ? -0.472 9.443 -1.447 1.00 80.19 103 TYR A CA 1
ATOM 760 C C . TYR A 1 103 ? -1.241 9.597 -0.147 1.00 80.19 103 TYR A C 1
ATOM 762 O O . TYR A 1 103 ? -0.660 9.770 0.925 1.00 80.19 103 TYR A O 1
ATOM 770 N N . GLN A 1 104 ? -2.552 9.463 -0.269 1.00 70.62 104 GLN A N 1
ATOM 771 C CA . GLN A 1 104 ? -3.463 9.314 0.844 1.00 70.62 104 GLN A CA 1
ATOM 772 C C . GLN A 1 104 ? -4.341 8.111 0.520 1.00 70.62 104 GLN A C 1
ATOM 774 O O . GLN A 1 104 ? -5.255 8.206 -0.297 1.00 70.62 104 GLN A O 1
ATOM 779 N N . GLY A 1 105 ? -4.012 6.962 1.107 1.00 68.25 105 GLY A N 1
ATOM 780 C CA . GLY A 1 105 ? -4.865 5.787 1.021 1.00 68.25 105 GLY A CA 1
ATOM 781 C C . GLY A 1 105 ? -6.079 5.994 1.902 1.00 68.25 105 GLY A C 1
ATOM 782 O O . GLY A 1 105 ? -5.917 6.224 3.101 1.00 68.25 105 GLY A O 1
ATOM 783 N N . VAL A 1 106 ? -7.269 5.922 1.314 1.00 63.84 106 VAL A N 1
ATOM 784 C CA . VAL A 1 106 ? -8.522 5.914 2.066 1.00 63.84 106 VAL A CA 1
ATOM 785 C C . VAL A 1 106 ? -8.965 4.464 2.197 1.00 63.84 106 VAL A C 1
ATOM 787 O O . VAL A 1 106 ? -9.219 3.809 1.187 1.00 63.84 106 VAL A O 1
ATOM 790 N N . ALA A 1 107 ? -9.020 3.963 3.431 1.00 63.84 107 ALA A N 1
ATOM 791 C CA . ALA A 1 107 ? -9.610 2.660 3.721 1.00 63.84 107 ALA A CA 1
ATOM 792 C C . ALA A 1 107 ? -11.119 2.816 3.922 1.00 63.84 107 ALA A C 1
ATOM 794 O O . ALA A 1 107 ? -11.561 3.687 4.674 1.00 63.84 107 ALA A O 1
ATOM 795 N N . ALA A 1 108 ? -11.913 1.961 3.281 1.00 58.88 108 ALA A N 1
ATOM 796 C CA . ALA A 1 108 ? -13.328 1.853 3.608 1.00 58.88 108 ALA A CA 1
ATOM 797 C C . ALA A 1 108 ? -13.458 1.186 4.984 1.00 58.88 108 ALA A C 1
ATOM 799 O O . ALA A 1 108 ? -13.019 0.052 5.166 1.00 58.88 108 ALA A O 1
ATOM 800 N N . ALA A 1 109 ? -14.044 1.880 5.961 1.00 52.97 109 ALA A N 1
ATOM 801 C CA . ALA A 1 109 ? -14.388 1.251 7.229 1.00 52.97 109 ALA A CA 1
ATOM 802 C C . ALA A 1 109 ? -15.492 0.215 6.969 1.00 52.97 109 ALA A C 1
ATOM 804 O O . ALA A 1 109 ? -16.599 0.580 6.570 1.00 52.97 109 ALA A O 1
ATOM 805 N N . SER A 1 110 ? -15.205 -1.074 7.174 1.00 51.97 110 SER A N 1
ATOM 806 C CA . SER A 1 110 ? -16.249 -2.100 7.163 1.00 51.97 110 SER A CA 1
ATOM 807 C C . SER A 1 110 ? -17.209 -1.839 8.322 1.00 51.97 110 SER A C 1
ATOM 809 O O . SER A 1 110 ? -16.902 -2.121 9.480 1.00 51.97 110 SER A O 1
ATOM 811 N N . THR A 1 111 ? -18.391 -1.301 8.022 1.00 46.75 111 THR A N 1
ATOM 812 C CA . THR A 1 111 ? -19.482 -1.174 8.989 1.00 46.75 111 THR A CA 1
ATOM 813 C C . THR A 1 111 ? -20.048 -2.561 9.272 1.00 46.75 111 THR A C 1
ATOM 815 O O . THR A 1 111 ? -21.036 -2.981 8.669 1.00 46.75 111 THR A O 1
ATOM 818 N N . THR A 1 112 ? -19.426 -3.305 10.182 1.00 48.53 112 THR A N 1
ATOM 819 C CA . THR A 1 112 ? -20.105 -4.454 10.781 1.00 48.53 112 THR A CA 1
ATOM 820 C C . THR A 1 112 ? -21.179 -3.888 11.704 1.00 48.53 112 THR A C 1
ATOM 822 O O . THR A 1 112 ? -20.911 -3.437 12.814 1.00 48.53 112 THR A O 1
ATOM 825 N N . THR A 1 113 ? -22.417 -3.814 11.214 1.00 44.22 113 THR A N 1
ATOM 826 C CA . THR A 1 113 ? -23.566 -3.531 12.073 1.00 44.22 113 THR A CA 1
ATOM 827 C C . THR A 1 113 ? -23.680 -4.695 13.045 1.00 44.22 113 THR A C 1
ATOM 829 O O . THR A 1 113 ? -24.144 -5.772 12.670 1.00 44.22 113 THR A O 1
ATOM 832 N N . VAL A 1 114 ? -23.204 -4.510 14.275 1.00 54.81 114 VAL A N 1
ATOM 833 C CA . VAL A 1 114 ? -23.487 -5.431 15.376 1.00 54.81 114 VAL A CA 1
ATOM 834 C C . VAL A 1 114 ? -25.012 -5.480 15.520 1.00 54.81 114 VAL A C 1
ATOM 836 O O . VAL A 1 114 ? -25.607 -4.428 15.760 1.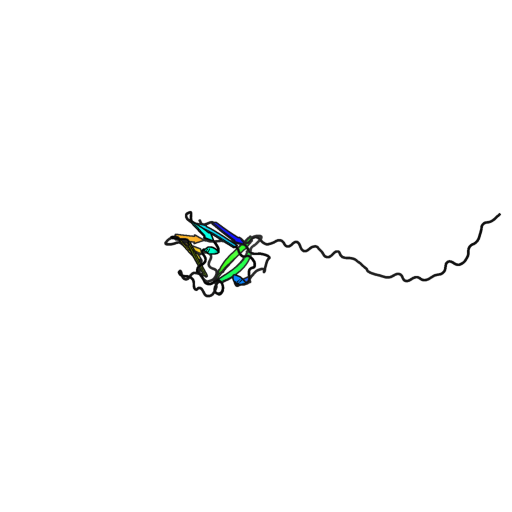00 54.81 114 VAL A O 1
ATOM 839 N N . PRO A 1 115 ? -25.679 -6.638 15.352 1.00 51.38 115 PRO A N 1
ATOM 840 C CA . PRO A 1 115 ? -27.086 -6.744 15.705 1.00 51.38 115 PRO A CA 1
ATOM 841 C C . PRO A 1 115 ? -27.192 -6.474 17.204 1.00 51.38 115 PRO A C 1
ATOM 843 O O . PRO A 1 115 ? -26.551 -7.167 17.997 1.00 51.38 115 PRO A O 1
ATOM 846 N N . GLU A 1 116 ? -27.938 -5.442 17.595 1.00 61.28 116 GLU A N 1
ATOM 847 C CA . GLU A 1 116 ? -28.147 -5.144 19.009 1.00 61.28 116 GLU A CA 1
ATOM 848 C C . GLU A 1 116 ? -28.675 -6.405 19.713 1.00 61.28 116 GLU A 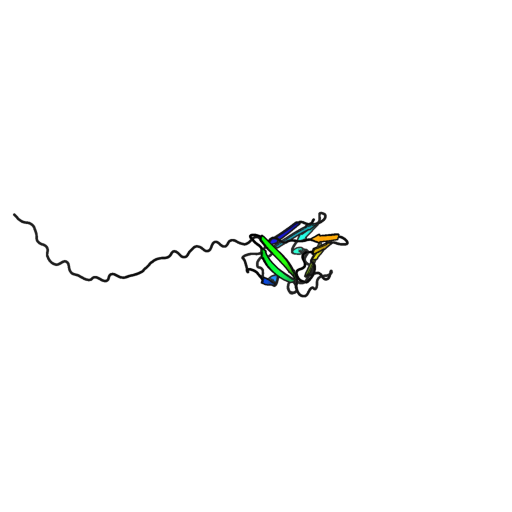C 1
ATOM 850 O O . GLU A 1 116 ? -29.594 -7.055 19.196 1.00 61.28 116 GLU A O 1
ATOM 855 N N . PRO A 1 117 ? -28.106 -6.801 20.868 1.00 50.31 117 PRO A N 1
ATOM 856 C CA . PRO A 1 117 ? -28.629 -7.931 21.608 1.00 50.31 117 PRO A CA 1
ATOM 857 C C . PRO A 1 117 ? -30.060 -7.591 22.007 1.00 50.31 117 PRO A C 1
ATOM 859 O O . PRO A 1 117 ? -30.293 -6.665 22.787 1.00 50.31 117 PRO A O 1
ATOM 862 N N . ALA A 1 118 ? -31.018 -8.341 21.455 1.00 62.28 118 ALA A N 1
ATOM 863 C CA . ALA A 1 118 ? -32.400 -8.307 21.893 1.00 62.28 118 ALA A CA 1
ATOM 864 C C . ALA A 1 118 ? -32.389 -8.451 23.415 1.00 62.28 118 ALA A C 1
ATOM 866 O O . ALA A 1 118 ? -32.072 -9.510 23.958 1.00 62.28 118 ALA A O 1
ATOM 867 N N . THR A 1 119 ? -32.668 -7.347 24.102 1.00 56.84 119 THR A N 1
ATOM 868 C CA . THR A 1 119 ? -32.775 -7.303 25.551 1.00 56.84 119 THR A CA 1
ATOM 869 C C . THR A 1 119 ? -34.048 -8.059 25.901 1.00 56.84 119 THR A C 1
ATOM 871 O O . THR A 1 119 ? -35.119 -7.480 26.056 1.00 56.84 119 THR A O 1
ATOM 874 N N . VAL A 1 120 ? -33.959 -9.389 25.964 1.00 53.56 120 VAL A N 1
ATOM 875 C CA . VAL A 1 120 ? -34.993 -10.219 26.567 1.00 53.56 120 VAL A CA 1
ATOM 876 C C . VAL A 1 120 ? -34.862 -9.995 28.065 1.00 53.56 120 VAL A C 1
ATOM 878 O O . VAL A 1 120 ? -34.115 -10.673 28.766 1.00 53.56 120 VAL A O 1
ATOM 881 N N . LEU A 1 121 ? -35.575 -8.970 28.528 1.00 56.00 121 LEU A N 1
ATOM 882 C CA . LEU A 1 121 ? -35.995 -8.747 29.907 1.00 56.00 121 LEU A CA 1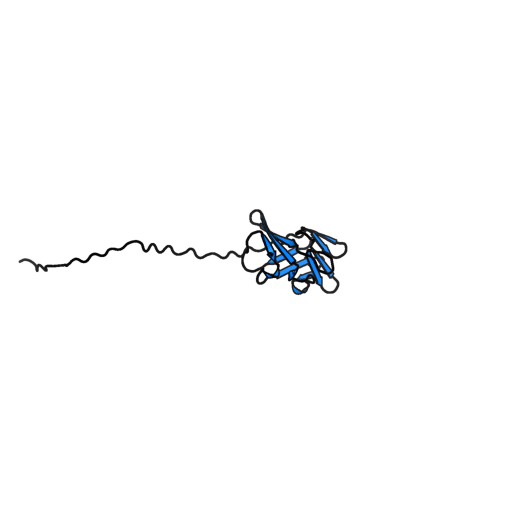
ATOM 883 C C . LEU A 1 121 ? -36.784 -9.975 30.401 1.00 56.00 121 LEU A C 1
ATOM 885 O O . LEU A 1 121 ? -37.999 -9.944 30.557 1.00 56.00 121 LEU A O 1
ATOM 889 N N . GLY A 1 122 ? -36.090 -11.088 30.624 1.00 59.59 122 GLY A N 1
ATOM 890 C CA . GLY A 1 122 ? -36.582 -12.258 31.341 1.00 59.59 122 GLY A CA 1
ATOM 891 C C . GLY A 1 122 ? -36.355 -12.069 32.835 1.00 59.59 122 GLY A C 1
ATOM 892 O O . GLY A 1 122 ? -35.554 -12.780 33.434 1.00 59.59 122 GLY A O 1
ATOM 893 N N . LEU A 1 123 ? -37.009 -11.068 33.426 1.00 53.25 123 LEU A N 1
ATOM 894 C CA . LEU A 1 123 ? -36.955 -10.795 34.860 1.00 53.25 123 LEU A CA 1
ATOM 895 C C . LEU A 1 123 ? -38.305 -11.136 35.515 1.00 53.25 123 LEU A C 1
ATOM 897 O O . LEU A 1 123 ? -39.327 -10.535 35.205 1.00 53.25 123 LEU A O 1
ATOM 901 N N . LEU A 1 124 ? -38.225 -12.059 36.480 1.00 54.62 124 LEU A N 1
ATOM 902 C CA . LEU A 1 124 ? -39.136 -12.310 37.608 1.00 54.62 124 LEU A CA 1
ATOM 903 C C . LEU A 1 124 ? -40.447 -13.098 37.377 1.00 54.62 124 LEU A C 1
ATOM 905 O O . LEU A 1 124 ? -41.524 -12.563 37.150 1.00 54.62 124 LEU A O 1
ATOM 909 N N . SER A 1 125 ? -40.333 -14.411 37.604 1.00 56.25 125 SER A N 1
ATOM 910 C CA . SER A 1 125 ? -41.101 -15.207 38.584 1.00 56.25 125 SER A CA 1
ATOM 911 C C . SER A 1 125 ? -42.450 -14.681 39.118 1.00 56.25 125 SER A C 1
ATOM 913 O O . SER A 1 125 ? -42.479 -13.793 39.969 1.00 56.25 125 SER A O 1
ATOM 915 N N . VAL A 1 126 ? -43.529 -15.424 38.838 1.00 57.25 126 VAL A N 1
ATOM 916 C CA . VAL A 1 126 ? -44.611 -15.671 39.810 1.00 57.25 126 VAL A CA 1
ATOM 917 C C . VAL A 1 126 ? -44.849 -17.178 39.895 1.00 57.25 126 VAL A C 1
ATOM 919 O O . VAL A 1 126 ? -45.511 -17.781 39.054 1.00 57.25 126 VAL A O 1
ATOM 922 N N . ALA A 1 127 ? -44.283 -17.790 40.934 1.00 54.12 127 ALA A N 1
ATOM 923 C CA . ALA A 1 127 ? -44.815 -19.020 41.498 1.00 54.12 127 ALA A CA 1
ATOM 924 C C . ALA A 1 127 ? -46.044 -18.645 42.341 1.00 54.12 127 ALA A C 1
ATOM 926 O O . ALA A 1 127 ? -45.955 -17.787 43.216 1.00 54.12 127 ALA A O 1
ATOM 927 N N . GLY A 1 128 ? -47.185 -19.273 42.072 1.00 48.72 128 GLY A N 1
ATOM 928 C CA . GLY A 1 128 ? -48.435 -19.037 42.791 1.00 48.72 128 GLY A CA 1
ATOM 929 C C . GLY A 1 128 ? -49.371 -20.231 42.662 1.00 48.72 128 GLY A C 1
ATOM 930 O O . GLY A 1 128 ? -50.299 -20.226 41.863 1.00 48.72 128 GLY A O 1
ATOM 931 N N . VAL A 1 129 ? -49.085 -21.276 43.438 1.00 51.56 129 VAL A N 1
ATOM 932 C CA . VAL A 1 129 ? -49.992 -22.394 43.737 1.00 51.56 129 VAL A CA 1
ATOM 933 C C . VAL A 1 129 ? -51.201 -21.855 44.513 1.00 51.56 129 VAL A C 1
ATOM 935 O O . VAL A 1 129 ? -51.006 -21.122 45.479 1.00 51.56 129 VAL A O 1
ATOM 938 N N . GLY A 1 130 ? -52.437 -22.238 44.158 1.00 44.50 130 GLY A N 1
ATOM 939 C CA . GLY A 1 130 ? -53.596 -21.860 44.981 1.00 44.50 130 GLY A CA 1
ATOM 940 C C . GLY A 1 130 ? -54.998 -22.159 44.439 1.00 44.50 130 GLY A C 1
ATOM 941 O O . GLY A 1 130 ? -55.753 -21.240 44.166 1.00 44.50 130 GLY A O 1
ATOM 942 N N . LEU A 1 131 ? -55.344 -23.445 44.335 1.00 48.16 131 LEU A N 1
ATOM 943 C CA . LEU A 1 131 ? -56.628 -24.032 44.760 1.00 48.16 131 LEU A CA 1
ATOM 944 C C . LEU A 1 131 ? -57.939 -23.238 44.496 1.00 48.16 131 LEU A C 1
ATOM 946 O O . LEU A 1 131 ? -58.445 -22.544 45.377 1.00 48.16 131 LEU A O 1
ATOM 950 N N . LEU A 1 132 ? -58.591 -23.463 43.346 1.00 45.56 132 LEU A N 1
ATOM 951 C CA . LEU A 1 132 ? -59.998 -23.080 43.164 1.00 45.56 132 LEU A CA 1
ATOM 952 C C . LEU A 1 132 ? -60.917 -24.162 43.759 1.00 45.56 132 LEU A C 1
ATOM 954 O O . LEU A 1 132 ? -61.378 -25.076 43.078 1.00 45.56 132 LEU A O 1
ATOM 958 N N . CYS A 1 133 ? -61.169 -24.061 45.062 1.00 47.94 133 CYS A N 1
ATOM 959 C CA . CYS A 1 133 ? -62.269 -24.768 45.706 1.00 47.94 133 CYS A CA 1
ATOM 960 C C . CYS A 1 133 ? -63.601 -24.049 45.453 1.00 47.94 133 CYS A C 1
ATOM 962 O O . CYS A 1 133 ? -63.701 -22.831 45.577 1.00 47.94 133 CYS A O 1
ATOM 964 N N . LYS A 1 134 ? -64.638 -24.878 45.276 1.00 48.12 134 LYS A N 1
ATOM 965 C CA . LYS A 1 134 ? -66.082 -24.606 45.369 1.00 48.12 134 LYS A CA 1
ATOM 966 C C . LYS A 1 134 ? -66.779 -24.019 44.139 1.00 48.12 134 LYS A C 1
ATOM 968 O O . LYS A 1 134 ? -66.996 -22.820 44.004 1.00 48.12 134 LYS A O 1
ATOM 973 N N . GLY A 1 135 ? -67.339 -24.947 43.362 1.00 56.56 135 GLY A N 1
ATOM 974 C CA . GLY A 1 135 ? -68.599 -24.716 42.675 1.00 56.56 135 GLY A CA 1
ATOM 975 C C . GLY A 1 135 ? -69.706 -24.347 43.668 1.00 56.56 135 GLY A C 1
ATOM 976 O O . GLY A 1 135 ? -69.920 -25.020 44.679 1.00 56.56 135 GLY A O 1
ATOM 977 N N . ARG A 1 136 ? -70.428 -23.276 43.351 1.00 45.81 136 ARG A N 1
ATOM 978 C CA . ARG A 1 136 ? -71.803 -23.060 43.793 1.00 45.81 136 ARG A CA 1
ATOM 979 C C . ARG A 1 136 ? -72.645 -22.930 42.534 1.00 45.81 136 ARG A C 1
ATOM 981 O O . ARG A 1 136 ? -72.499 -21.978 41.776 1.00 45.81 136 ARG A O 1
ATOM 988 N N . LYS A 1 137 ? -73.456 -23.958 42.293 1.00 43.75 137 LYS A N 1
ATOM 989 C CA . LYS A 1 137 ? -74.512 -23.954 41.287 1.00 43.75 137 LYS A CA 1
ATOM 990 C C . LYS A 1 137 ? -75.647 -23.055 41.788 1.00 43.75 137 LYS A C 1
ATOM 992 O O . LYS A 1 137 ? -75.919 -23.018 42.985 1.00 43.75 137 LYS A O 1
ATOM 997 N N . LEU A 1 138 ? -76.220 -22.344 40.826 1.00 51.22 138 LEU A N 1
ATOM 998 C CA . LEU A 1 138 ? -77.211 -21.283 40.906 1.00 51.22 138 LEU A CA 1
ATOM 999 C C . LEU A 1 138 ? -78.465 -21.577 41.746 1.00 51.22 138 LEU A C 1
ATOM 1001 O O . LEU A 1 138 ? -78.937 -22.708 41.843 1.00 51.22 138 LEU A O 1
ATOM 1005 N N . GLU A 1 139 ? -79.005 -20.466 42.240 1.00 42.72 139 GLU A N 1
ATOM 1006 C CA . GLU A 1 139 ? -80.357 -20.202 42.731 1.00 42.72 139 GLU A CA 1
ATOM 1007 C C . GLU A 1 139 ? -81.448 -20.582 41.706 1.00 42.72 139 GLU A C 1
ATOM 1009 O O . GLU A 1 139 ? -81.289 -20.302 40.516 1.00 42.72 139 GLU A O 1
ATOM 1014 N N . LYS A 1 140 ? -82.559 -21.187 42.151 1.00 39.78 140 LYS A N 1
ATOM 1015 C CA . LYS A 1 140 ? -83.914 -20.598 42.266 1.00 39.78 140 LYS A CA 1
ATOM 1016 C C . LYS A 1 140 ? -84.946 -21.691 42.559 1.00 39.78 140 LYS A C 1
ATOM 1018 O O . LYS A 1 140 ? -84.857 -22.765 41.926 1.00 39.78 140 LYS A O 1
#

Sequence (140 aa):
MGTGTFSFDGDPGNGDFALTSLANFDFSFTFGGNTFTNADITTPLANILVRISTSGSDRFVNFGGTRGGSFGGSIDFVNASSSLSFQPDFGLRYFSGSFRGNYQGVAAASTTTVPEPATVLGLLSVAGVGLLCKGRKLEK

Radius of gyration: 29.22 Å; chains: 1; bounding box: 98×38×63 Å

InterPro domains:
  IPR013424 PEP-CTERM protein-sorting domain [PF07589] (113-137)
  IPR013424 PEP-CTERM protein-sorting domain [TIGR02595] (114-137)

Secondary structure (DSSP, 8-state):
--EEEEE-SS---SEEEEGGGSTT-EEEEEETTEEEEGGGB-S-GGGEEEEEEEETTEEEEEEEES--STTSSSEEEEETTEEEEEPSTT-SEEEETTEEEE--BPPP-----PPP--------------------PPP-

pLDDT: mean 80.62, std 17.39, range [39.78, 96.56]